Protein AF-A0A5B2UC95-F1 (afdb_monomer)

Solvent-accessible surface area (backbone atoms only — not comparable to full-atom values): 6466 Å² total; per-residue (Å²): 135,66,69,65,49,43,75,74,63,51,34,51,74,52,75,48,80,40,100,42,38,50,71,59,50,49,54,55,51,52,71,32,35,39,81,45,69,64,92,51,61,82,74,62,68,57,87,80,55,65,82,84,35,56,28,34,18,46,75,57,95,45,38,34,40,40,27,57,58,70,53,92,84,40,74,93,59,78,63,41,50,37,41,33,40,54,40,74,54,94,70,25,18,37,36,40,35,37,36,33,60,68,85,69,73,81,79,82,83,122

Organism: NCBI:txid1679494

Foldseek 3Di:
DDPVCVVVQQKDKDKDKAPAALVVVLVVLVQQEAEDDLVCLQVDALVPPPPSHQWYWDGDSFKTWIFGRQDPVNPPARTWIKIWGWDDDPRITIIMIMTGRPPPPPPPPD

Mean predicted aligned error: 7.99 Å

Secondary structure (DSSP, 8-state):
--HHHHHTTSEEEEEEEESS-HHHHHHHHHHHEEE--STTTTTS-GGGS-TT-SEEEEE-SSEEEEEEPPPTT-TT--PPEEEEEEEEETTEEEEEEEEE-TT-TTSS--

Structure (mmCIF, N/CA/C/O backbone):
data_AF-A0A5B2UC95-F1
#
_entry.id   AF-A0A5B2UC95-F1
#
loop_
_atom_site.group_PDB
_atom_site.id
_atom_site.type_symbol
_atom_site.label_atom_id
_atom_site.label_alt_id
_atom_site.label_comp_id
_atom_site.label_asym_id
_atom_site.label_entity_id
_atom_site.label_seq_id
_atom_site.pdbx_PDB_ins_code
_atom_site.Cartn_x
_atom_site.Cartn_y
_atom_site.Cartn_z
_atom_site.occupancy
_atom_site.B_iso_or_equiv
_atom_site.auth_seq_id
_atom_site.auth_comp_id
_atom_site.auth_asym_id
_atom_site.auth_atom_id
_atom_site.pdbx_PDB_model_num
ATOM 1 N N . MET A 1 1 ? -10.548 8.724 -10.147 1.00 59.38 1 MET A N 1
ATOM 2 C CA . MET A 1 1 ? -9.775 8.190 -11.293 1.00 59.38 1 MET A CA 1
ATOM 3 C C . MET A 1 1 ? -10.721 7.950 -12.477 1.00 59.38 1 MET A C 1
ATOM 5 O O . MET A 1 1 ? -11.898 7.714 -12.233 1.00 59.38 1 MET A O 1
ATOM 9 N N . ASN A 1 2 ? -10.253 8.061 -13.728 1.00 72.38 2 ASN A N 1
ATOM 10 C CA . ASN A 1 2 ? -11.091 8.043 -14.942 1.00 72.38 2 ASN A CA 1
ATOM 11 C C . ASN A 1 2 ? -11.607 6.624 -15.284 1.00 72.38 2 ASN A C 1
ATOM 13 O O . ASN A 1 2 ? -10.807 5.704 -15.457 1.00 72.38 2 ASN A O 1
ATOM 17 N N . SER A 1 3 ? -12.928 6.458 -15.427 1.00 75.38 3 SER A N 1
ATOM 18 C CA . SER A 1 3 ? -13.591 5.187 -15.771 1.00 75.38 3 SER A CA 1
ATOM 19 C C . SER A 1 3 ? -13.118 4.591 -17.100 1.00 75.38 3 SER A C 1
ATOM 21 O O . SER A 1 3 ? -13.075 3.369 -17.235 1.00 75.38 3 SER A O 1
ATOM 23 N N . PHE A 1 4 ? -12.690 5.435 -18.041 1.00 74.81 4 PHE A N 1
ATOM 24 C CA . PHE A 1 4 ? -12.113 5.016 -19.315 1.00 74.81 4 PHE A CA 1
ATOM 25 C C . PHE A 1 4 ? -10.847 4.175 -19.122 1.00 74.81 4 PHE A C 1
ATOM 27 O O . PHE A 1 4 ? -10.729 3.094 -19.681 1.00 74.81 4 PHE A O 1
ATOM 34 N N . LEU A 1 5 ? -9.914 4.607 -18.268 1.00 68.56 5 LEU A N 1
ATOM 35 C CA . LEU A 1 5 ? -8.650 3.885 -18.064 1.00 68.56 5 LEU A CA 1
ATOM 36 C C . LEU A 1 5 ? -8.887 2.489 -17.454 1.00 68.56 5 LEU A C 1
ATOM 38 O O . LEU A 1 5 ? -8.137 1.554 -17.733 1.00 68.56 5 LEU A O 1
ATOM 42 N N . LYS A 1 6 ? -9.952 2.336 -16.657 1.00 73.69 6 LYS A N 1
ATOM 43 C CA . LYS A 1 6 ? -10.377 1.042 -16.108 1.00 73.69 6 LYS A CA 1
ATOM 44 C C . LYS A 1 6 ? -10.966 0.145 -17.196 1.00 73.69 6 LYS A C 1
ATOM 46 O O . LYS A 1 6 ? -10.652 -1.041 -17.227 1.00 73.69 6 LYS A O 1
ATOM 51 N N . SER A 1 7 ? -11.788 0.694 -18.096 1.00 76.38 7 SER A N 1
ATOM 52 C CA . SER A 1 7 ? -12.422 -0.087 -19.168 1.00 76.38 7 SER A CA 1
ATOM 53 C C . SER A 1 7 ? -11.421 -0.603 -20.201 1.00 76.38 7 SER A C 1
ATOM 55 O O . SER A 1 7 ? -11.604 -1.703 -20.713 1.00 76.38 7 SER A O 1
ATOM 57 N N . ILE A 1 8 ? -10.330 0.130 -20.449 1.00 77.25 8 ILE A N 1
ATOM 58 C CA . ILE A 1 8 ? -9.235 -0.317 -21.327 1.00 77.25 8 ILE A CA 1
ATOM 59 C C . ILE A 1 8 ? -8.150 -1.133 -20.599 1.00 77.25 8 ILE A C 1
ATOM 61 O O . ILE A 1 8 ? -7.110 -1.440 -21.176 1.00 77.25 8 ILE A O 1
ATOM 65 N N . GLY A 1 9 ? -8.377 -1.506 -19.333 1.00 68.00 9 GLY A N 1
ATOM 66 C CA . GLY A 1 9 ? -7.514 -2.428 -18.587 1.00 68.00 9 GLY A CA 1
ATOM 67 C C . GLY A 1 9 ? -6.177 -1.848 -18.108 1.00 68.00 9 GLY A C 1
ATOM 68 O O . GLY A 1 9 ? -5.296 -2.614 -17.713 1.00 68.00 9 GLY A O 1
ATOM 69 N N . LEU A 1 10 ? -6.014 -0.519 -18.108 1.00 71.62 10 LEU A N 1
ATOM 70 C CA . LEU A 1 10 ? -4.783 0.144 -17.652 1.00 71.62 10 LEU A CA 1
ATOM 71 C C . LEU A 1 10 ? -4.605 0.096 -16.135 1.00 71.62 10 LEU A C 1
ATOM 73 O O . LEU A 1 10 ? -3.480 0.119 -15.633 1.00 71.62 10 LEU A O 1
ATOM 77 N N . TYR A 1 11 ? -5.707 0.017 -15.396 1.00 74.81 11 TYR A N 1
ATOM 78 C CA . TYR A 1 11 ? -5.677 -0.217 -13.963 1.00 74.81 11 TYR A CA 1
ATOM 79 C C . TYR A 1 11 ? -6.887 -1.034 -13.517 1.00 74.81 11 TYR A C 1
ATOM 81 O O . TYR A 1 11 ? -7.936 -1.042 -14.162 1.00 74.81 11 TYR A O 1
ATOM 89 N N . SER A 1 12 ? -6.730 -1.725 -12.396 1.00 80.56 12 SER A N 1
ATOM 90 C CA . SER A 1 12 ? -7.794 -2.447 -11.713 1.00 80.56 12 SER A CA 1
ATOM 91 C C . SER A 1 12 ? -7.873 -1.977 -10.267 1.00 80.56 12 SER A C 1
ATOM 93 O O . SER A 1 12 ? -6.917 -1.423 -9.725 1.00 80.56 12 SER A O 1
ATOM 95 N N . SER A 1 13 ? -9.031 -2.183 -9.651 1.00 86.38 13 SER A N 1
ATOM 96 C CA . SER A 1 13 ? -9.285 -1.821 -8.262 1.00 86.38 13 SER A CA 1
ATOM 97 C C . SER A 1 13 ? -9.909 -2.998 -7.523 1.00 86.38 13 SER A C 1
ATOM 99 O O . SER A 1 13 ? -10.747 -3.699 -8.089 1.00 86.38 13 SER A O 1
ATOM 101 N N . LEU A 1 14 ? -9.543 -3.184 -6.262 1.00 86.94 14 LEU A N 1
ATOM 102 C CA . LEU A 1 14 ? -10.073 -4.216 -5.383 1.00 86.94 14 LEU A CA 1
ATOM 103 C C . LEU A 1 14 ? -10.297 -3.618 -3.996 1.00 86.94 14 LEU A C 1
ATOM 105 O O . LEU A 1 14 ? -9.391 -3.008 -3.440 1.00 86.94 14 LEU A O 1
ATOM 109 N N . THR A 1 15 ? -11.485 -3.815 -3.435 1.00 88.75 15 THR A N 1
ATOM 110 C CA . THR A 1 15 ? -11.785 -3.444 -2.049 1.00 88.75 15 THR A CA 1
ATOM 111 C C . THR A 1 15 ? -11.952 -4.713 -1.228 1.00 88.75 15 THR A C 1
ATOM 113 O O . THR A 1 15 ? -12.638 -5.636 -1.663 1.00 88.75 15 THR A O 1
ATOM 116 N N . ILE A 1 16 ? -11.293 -4.771 -0.074 1.00 89.12 16 ILE A N 1
ATOM 117 C CA . ILE A 1 16 ? -11.301 -5.919 0.832 1.00 89.12 16 ILE A CA 1
ATOM 118 C C . ILE A 1 16 ? -11.566 -5.403 2.241 1.00 89.12 16 ILE A C 1
ATOM 120 O O . ILE A 1 16 ? -10.848 -4.526 2.725 1.00 89.12 16 ILE A O 1
ATOM 124 N N . ASP A 1 17 ? -12.551 -5.992 2.907 1.00 90.25 17 ASP A N 1
ATOM 125 C CA . ASP A 1 17 ? -12.748 -5.812 4.340 1.00 90.25 17 ASP A CA 1
ATOM 126 C C . ASP A 1 17 ? -11.891 -6.837 5.092 1.00 90.25 17 ASP A C 1
ATOM 128 O O . ASP A 1 17 ? -11.912 -8.037 4.809 1.00 90.25 17 ASP A O 1
ATOM 132 N N . LEU A 1 18 ? -11.094 -6.355 6.037 1.00 88.50 18 LEU A N 1
ATOM 133 C CA . LEU A 1 18 ? -10.170 -7.144 6.834 1.00 88.50 18 LEU A CA 1
ATOM 134 C C . LEU A 1 18 ? -10.606 -7.114 8.296 1.00 88.50 18 LEU A C 1
ATOM 136 O O . LEU A 1 18 ? -10.879 -6.055 8.863 1.00 88.50 18 LEU A O 1
ATOM 140 N N . ASN A 1 19 ? -10.588 -8.285 8.933 1.00 89.44 19 ASN A N 1
ATOM 141 C CA . ASN A 1 19 ? -10.889 -8.428 10.355 1.00 89.44 19 ASN A CA 1
ATOM 142 C C . ASN A 1 19 ? -9.692 -8.038 11.241 1.00 89.44 19 ASN A C 1
ATOM 144 O O . ASN A 1 19 ? -9.130 -8.863 11.958 1.00 89.44 19 ASN A O 1
ATOM 148 N N . ILE A 1 20 ? -9.231 -6.799 11.093 1.00 90.75 20 ILE A N 1
ATOM 149 C CA . ILE A 1 20 ? -8.092 -6.212 11.800 1.00 90.75 20 ILE A CA 1
ATOM 150 C C . ILE A 1 20 ? -8.282 -4.696 11.878 1.00 90.75 20 ILE A C 1
ATOM 152 O O . ILE A 1 20 ? -8.782 -4.095 10.928 1.00 90.75 20 ILE A O 1
ATOM 156 N N . GLY A 1 21 ? -7.856 -4.065 12.971 1.00 91.94 21 GLY A N 1
ATOM 157 C CA . GLY A 1 21 ? -7.896 -2.607 13.103 1.00 91.94 21 GLY A CA 1
ATOM 158 C C . GLY A 1 21 ? -6.883 -1.899 12.195 1.00 91.94 21 GLY A C 1
ATOM 159 O O . GLY A 1 21 ? -5.814 -2.437 11.890 1.00 91.94 21 GLY A O 1
ATOM 160 N N . SER A 1 22 ? -7.199 -0.669 11.790 1.00 91.38 22 SER A N 1
ATOM 161 C CA . SER A 1 22 ? -6.390 0.125 10.848 1.00 91.38 22 SER A CA 1
ATOM 162 C C . SER A 1 22 ? -4.951 0.340 11.333 1.00 91.38 22 SER A C 1
ATOM 164 O O . SER A 1 22 ? -3.995 0.110 10.590 1.00 91.38 22 SER A O 1
ATOM 166 N N . ALA A 1 23 ? -4.777 0.678 12.613 1.00 91.62 23 ALA A N 1
ATOM 167 C CA . ALA A 1 23 ? -3.464 0.845 13.237 1.00 91.62 23 ALA A CA 1
ATOM 168 C C . ALA A 1 23 ? -2.614 -0.438 13.194 1.00 91.62 23 ALA A C 1
ATOM 170 O O . ALA A 1 23 ? -1.420 -0.394 12.887 1.00 91.62 23 ALA A O 1
ATOM 171 N N . GLU A 1 24 ? -3.223 -1.592 13.472 1.00 93.69 24 GLU A N 1
ATOM 172 C CA . GLU A 1 24 ? -2.520 -2.874 13.449 1.00 93.69 24 GLU A CA 1
ATOM 173 C C . GLU A 1 24 ? -2.147 -3.275 12.015 1.00 93.69 24 GLU A C 1
ATOM 175 O O . GLU A 1 24 ? -1.030 -3.737 11.765 1.00 93.69 24 GLU A O 1
ATOM 180 N N . LEU A 1 25 ? -3.040 -3.034 11.051 1.00 93.31 25 LEU A N 1
ATOM 181 C CA . LEU A 1 25 ? -2.761 -3.243 9.634 1.00 93.31 25 LEU A CA 1
ATOM 182 C C . LEU A 1 25 ? -1.548 -2.426 9.169 1.00 93.31 25 LEU A C 1
ATOM 184 O O . LEU A 1 25 ? -0.643 -2.983 8.546 1.00 93.31 25 LEU A O 1
ATOM 188 N N . ILE A 1 26 ? -1.492 -1.135 9.506 1.00 94.50 26 ILE A N 1
ATOM 189 C CA . ILE A 1 26 ? -0.366 -0.252 9.163 1.00 94.50 26 ILE A CA 1
ATOM 190 C C . ILE A 1 26 ? 0.935 -0.801 9.746 1.00 94.50 26 ILE A C 1
ATOM 192 O O . ILE A 1 26 ? 1.931 -0.915 9.031 1.00 94.50 26 ILE A O 1
ATOM 196 N N . GLN A 1 27 ? 0.933 -1.209 11.017 1.00 95.25 27 GLN A N 1
ATOM 197 C CA . GLN A 1 27 ? 2.120 -1.790 11.646 1.00 95.25 27 GLN A CA 1
ATOM 198 C C . GLN A 1 27 ? 2.574 -3.081 10.957 1.00 95.25 27 GLN A C 1
ATOM 200 O O . GLN A 1 27 ? 3.775 -3.288 10.762 1.00 95.25 27 GLN A O 1
ATOM 205 N N . ARG A 1 28 ? 1.639 -3.956 10.570 1.00 94.75 28 ARG A N 1
ATOM 206 C CA . ARG A 1 28 ? 1.959 -5.182 9.824 1.00 94.75 28 ARG A CA 1
ATOM 207 C C . ARG A 1 28 ? 2.543 -4.859 8.449 1.00 94.75 28 ARG A C 1
ATOM 209 O O . ARG A 1 28 ? 3.556 -5.451 8.083 1.00 94.75 28 ARG A O 1
ATOM 216 N N . LEU A 1 29 ? 1.974 -3.889 7.731 1.00 94.69 29 LEU A N 1
ATOM 217 C CA . LEU A 1 29 ? 2.491 -3.433 6.439 1.00 94.69 29 LEU A CA 1
ATOM 218 C C . LEU A 1 29 ? 3.903 -2.838 6.569 1.00 94.69 29 LEU A C 1
ATOM 220 O O . LEU A 1 29 ? 4.775 -3.166 5.763 1.00 94.69 29 LEU A O 1
ATOM 224 N N . TRP A 1 30 ? 4.167 -2.034 7.604 1.00 95.62 30 TRP A N 1
ATOM 225 C CA . TRP A 1 30 ? 5.496 -1.471 7.881 1.00 95.62 30 TRP A CA 1
ATOM 226 C C . TRP A 1 30 ? 6.554 -2.557 8.102 1.00 95.62 30 TRP A C 1
ATOM 228 O O . TRP A 1 30 ? 7.671 -2.442 7.605 1.00 95.62 30 TRP A O 1
ATOM 238 N N . LYS A 1 31 ? 6.208 -3.644 8.803 1.00 96.19 31 LYS A N 1
ATOM 239 C CA . LYS A 1 31 ? 7.144 -4.750 9.081 1.00 96.19 31 LYS A CA 1
ATOM 240 C C . LYS A 1 31 ? 7.617 -5.473 7.819 1.00 96.19 31 LYS A C 1
ATOM 242 O O . LYS A 1 31 ? 8.742 -5.968 7.797 1.00 96.19 31 LYS A O 1
ATOM 247 N N . VAL A 1 32 ? 6.783 -5.533 6.782 1.00 95.56 32 VAL A N 1
ATOM 248 C CA . VAL A 1 32 ? 7.085 -6.251 5.530 1.00 95.56 32 VAL A CA 1
ATOM 249 C C . VAL A 1 32 ? 7.505 -5.333 4.380 1.00 95.56 32 VAL A C 1
ATOM 251 O O . VAL A 1 32 ? 7.873 -5.831 3.314 1.00 95.56 32 VAL A O 1
ATOM 254 N N . THR A 1 33 ? 7.499 -4.012 4.585 1.00 95.25 33 THR A N 1
ATOM 255 C CA . THR A 1 33 ? 7.782 -3.016 3.542 1.00 95.25 33 THR A CA 1
ATOM 256 C C . THR A 1 33 ? 9.074 -2.265 3.830 1.00 95.25 33 THR A C 1
ATOM 258 O O . THR A 1 33 ? 9.220 -1.604 4.854 1.00 95.25 33 THR A O 1
ATOM 261 N N . TYR A 1 34 ? 10.013 -2.324 2.893 1.00 93.75 34 TYR A N 1
ATOM 262 C CA . TYR A 1 34 ? 11.204 -1.487 2.918 1.00 93.75 34 TYR A CA 1
ATOM 263 C C . TYR A 1 34 ? 10.861 -0.062 2.470 1.00 93.75 34 TYR A C 1
ATOM 265 O O . TYR A 1 34 ? 10.288 0.130 1.394 1.00 93.75 34 TYR A O 1
ATOM 273 N N . LYS A 1 35 ? 11.211 0.939 3.287 1.00 93.19 35 LYS A N 1
ATOM 274 C CA . LYS A 1 35 ? 10.928 2.345 2.979 1.00 93.19 35 LYS A CA 1
ATOM 275 C C . LYS A 1 35 ? 11.766 2.814 1.784 1.00 93.19 35 LYS A C 1
ATOM 277 O O . LYS A 1 35 ? 12.990 2.813 1.861 1.00 93.19 35 LYS A O 1
ATOM 282 N N . THR A 1 36 ? 11.095 3.268 0.729 1.00 90.12 36 THR A N 1
ATOM 283 C CA . THR A 1 36 ? 11.695 3.683 -0.551 1.00 90.12 36 THR A CA 1
ATOM 284 C C . THR A 1 36 ? 10.951 4.895 -1.115 1.00 90.12 36 THR A C 1
ATOM 286 O O . THR A 1 36 ? 9.758 5.056 -0.866 1.00 90.12 36 THR A O 1
ATOM 289 N N . ASN A 1 37 ? 11.628 5.730 -1.910 1.00 86.25 37 ASN A N 1
ATOM 290 C CA . ASN A 1 37 ? 10.987 6.816 -2.649 1.00 86.25 37 ASN A CA 1
ATOM 291 C C . ASN A 1 37 ? 10.015 6.257 -3.709 1.00 86.25 37 ASN A C 1
ATOM 293 O O . ASN A 1 37 ? 10.395 5.488 -4.594 1.00 86.25 37 ASN A O 1
ATOM 297 N N . THR A 1 38 ? 8.743 6.652 -3.637 1.00 84.38 38 THR A N 1
ATOM 298 C CA . THR A 1 38 ? 7.697 6.122 -4.520 1.00 84.38 38 THR A CA 1
ATOM 299 C C . THR A 1 38 ? 7.759 6.674 -5.945 1.00 84.38 38 THR A C 1
ATOM 301 O O . THR A 1 38 ? 7.329 5.984 -6.869 1.00 84.38 38 THR A O 1
ATOM 304 N N . THR A 1 39 ? 8.361 7.850 -6.160 1.00 82.00 39 THR A N 1
ATOM 305 C CA . THR A 1 39 ? 8.465 8.510 -7.475 1.00 82.00 39 THR A CA 1
ATOM 306 C C . THR A 1 39 ? 9.192 7.639 -8.498 1.00 82.00 39 THR A C 1
ATOM 308 O O . THR A 1 39 ? 8.791 7.566 -9.658 1.00 82.00 39 THR A O 1
ATOM 311 N N . PHE A 1 40 ? 10.231 6.917 -8.068 1.00 74.50 40 PHE A N 1
ATOM 312 C CA . PHE A 1 40 ? 11.038 6.048 -8.932 1.00 74.50 40 PHE A CA 1
ATOM 313 C C . PHE A 1 40 ? 10.987 4.581 -8.503 1.00 74.50 40 PHE A C 1
ATOM 315 O O . PHE A 1 40 ? 11.860 3.789 -8.864 1.00 74.50 40 PHE A O 1
ATOM 322 N N . ILE A 1 41 ? 9.911 4.179 -7.818 1.00 80.31 41 ILE A N 1
ATOM 323 C CA . ILE A 1 41 ? 9.730 2.834 -7.248 1.00 80.31 41 ILE A CA 1
ATOM 324 C C . ILE A 1 41 ? 9.783 1.704 -8.272 1.00 80.31 41 ILE A C 1
ATOM 326 O O . ILE A 1 41 ? 9.720 0.541 -7.906 1.00 80.31 41 ILE A O 1
ATOM 330 N N . SER A 1 42 ? 9.834 1.984 -9.571 1.00 76.62 42 SER A N 1
ATOM 331 C CA . SER A 1 42 ? 9.997 0.965 -10.615 1.00 76.62 42 SER A CA 1
ATOM 332 C C . SER A 1 42 ? 11.364 0.971 -11.285 1.00 76.62 42 SER A C 1
ATOM 334 O O . SER A 1 42 ? 11.680 0.003 -11.964 1.00 76.62 42 SER A O 1
ATOM 336 N N . LEU A 1 43 ? 12.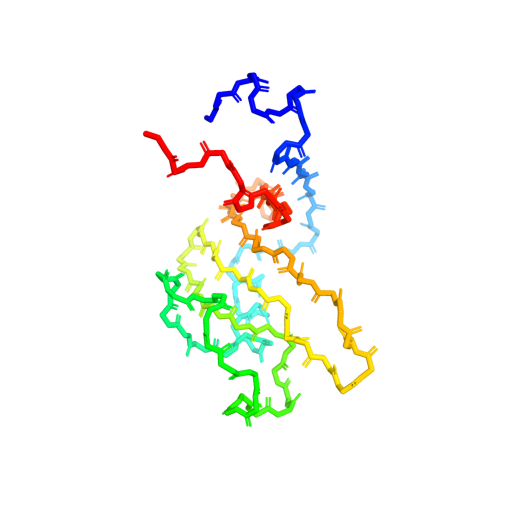167 2.011 -11.063 1.00 75.19 43 LEU A N 1
ATOM 337 C CA . LEU A 1 43 ? 13.542 2.116 -11.552 1.00 75.19 43 LEU A CA 1
ATOM 338 C C . LEU A 1 43 ? 14.557 1.615 -10.521 1.00 75.19 43 LEU A C 1
ATOM 340 O O . LEU A 1 43 ? 15.655 1.209 -10.893 1.00 75.19 43 LEU A O 1
ATOM 344 N N . GLU A 1 44 ? 14.199 1.616 -9.235 1.00 74.62 44 GLU A N 1
ATOM 345 C CA . GLU A 1 44 ? 15.076 1.085 -8.194 1.00 74.62 44 GLU A CA 1
ATOM 346 C C . GLU A 1 44 ? 15.332 -0.415 -8.395 1.00 74.62 44 GLU A C 1
ATOM 348 O O . GLU A 1 44 ? 14.418 -1.188 -8.707 1.00 74.62 44 GLU A O 1
ATOM 353 N N . LYS A 1 45 ? 16.584 -0.842 -8.209 1.00 76.88 45 LYS A N 1
ATOM 354 C CA . LYS A 1 45 ? 16.960 -2.258 -8.256 1.00 76.88 45 LYS A CA 1
ATOM 355 C C . LYS A 1 45 ? 16.634 -2.917 -6.925 1.00 76.88 45 LYS A C 1
ATOM 357 O O . LYS A 1 45 ? 16.993 -2.410 -5.872 1.00 76.88 45 LYS A O 1
ATOM 362 N N . ASP A 1 46 ? 16.018 -4.089 -6.979 1.00 77.94 46 ASP A N 1
ATOM 363 C CA . ASP A 1 46 ? 15.643 -4.838 -5.777 1.00 77.94 46 ASP A CA 1
ATOM 364 C C . ASP A 1 46 ? 16.833 -5.454 -5.026 1.00 77.94 46 ASP A C 1
ATOM 366 O O . ASP A 1 46 ? 16.692 -5.852 -3.871 1.00 77.94 46 ASP A O 1
ATOM 370 N N . SER A 1 47 ? 18.016 -5.498 -5.647 1.00 77.06 47 SER A N 1
ATOM 371 C CA . SER A 1 47 ? 19.242 -6.046 -5.054 1.00 77.06 47 SER A CA 1
ATOM 372 C C . SER A 1 47 ? 19.721 -5.294 -3.809 1.00 77.06 47 SER A C 1
ATOM 374 O O . SER A 1 47 ? 20.484 -5.856 -3.030 1.00 77.06 47 SER A O 1
ATOM 376 N N . SER A 1 48 ? 19.305 -4.038 -3.613 1.00 78.81 48 SER A N 1
ATOM 377 C CA . SER A 1 48 ? 19.643 -3.239 -2.426 1.00 78.81 48 SER A CA 1
ATOM 378 C C . SER A 1 48 ? 18.690 -3.460 -1.246 1.00 78.81 48 SER A C 1
ATOM 380 O O . SER A 1 48 ? 18.959 -2.978 -0.146 1.00 78.81 48 SER A O 1
ATOM 382 N N . ILE A 1 49 ? 17.582 -4.181 -1.441 1.00 84.06 49 ILE A N 1
ATOM 383 C CA . ILE A 1 49 ? 16.548 -4.356 -0.420 1.00 84.06 49 ILE A CA 1
ATOM 384 C C . ILE A 1 49 ? 16.837 -5.622 0.395 1.00 84.06 49 ILE A C 1
ATOM 386 O O . ILE A 1 49 ? 16.887 -6.713 -0.181 1.00 84.06 49 ILE A O 1
ATOM 390 N N . PRO A 1 50 ? 16.935 -5.537 1.737 1.00 88.31 50 PRO A N 1
ATOM 391 C CA . PRO A 1 50 ? 17.132 -6.711 2.580 1.00 88.31 50 PRO A CA 1
ATOM 392 C C . PRO A 1 50 ? 16.057 -7.779 2.352 1.00 88.31 50 PRO A C 1
ATOM 394 O O . PRO A 1 50 ? 14.863 -7.474 2.318 1.00 88.31 50 PRO A O 1
ATOM 397 N N . THR A 1 51 ? 16.474 -9.045 2.265 1.00 86.94 51 THR A N 1
ATOM 398 C CA . THR A 1 51 ? 15.618 -10.175 1.854 1.00 86.94 51 THR A CA 1
ATOM 399 C C . THR A 1 51 ? 14.371 -10.367 2.717 1.00 86.94 51 THR A C 1
ATOM 401 O O . THR A 1 51 ? 13.358 -10.829 2.191 1.00 86.94 51 THR A O 1
ATOM 404 N N . ARG A 1 52 ? 14.429 -9.950 3.992 1.00 89.88 52 ARG A N 1
ATOM 405 C CA . ARG A 1 52 ? 13.323 -9.983 4.966 1.00 89.88 52 ARG A CA 1
ATOM 406 C C . ARG A 1 52 ? 12.090 -9.168 4.565 1.00 89.88 52 ARG A C 1
ATOM 408 O O . ARG A 1 52 ? 11.006 -9.451 5.055 1.00 89.88 52 ARG A O 1
ATOM 415 N N . PHE A 1 53 ? 12.249 -8.150 3.720 1.00 92.50 53 PHE A N 1
ATOM 416 C CA . PHE A 1 53 ? 11.125 -7.344 3.246 1.00 92.50 53 PHE A CA 1
ATOM 417 C C . PHE A 1 53 ? 10.488 -8.000 2.024 1.00 92.50 53 PHE A C 1
ATOM 419 O O . PHE A 1 53 ? 11.189 -8.509 1.154 1.00 92.50 53 PHE A O 1
ATOM 426 N N . GLU A 1 54 ? 9.166 -7.987 1.931 1.00 91.44 54 GLU A N 1
ATOM 427 C CA . GLU A 1 54 ? 8.445 -8.517 0.768 1.00 91.44 54 GLU A CA 1
ATOM 428 C C . GLU A 1 54 ? 8.136 -7.425 -0.258 1.00 91.44 54 GLU A C 1
ATOM 430 O O . GLU A 1 54 ? 8.078 -7.678 -1.467 1.00 91.44 54 GLU A O 1
ATOM 435 N N . TYR A 1 55 ? 7.983 -6.200 0.240 1.00 92.44 55 TYR A N 1
ATOM 436 C CA . TYR A 1 55 ? 7.606 -5.029 -0.528 1.00 92.44 55 TYR A CA 1
ATOM 437 C C . TYR A 1 55 ? 8.631 -3.914 -0.359 1.00 92.44 55 TYR A C 1
ATOM 439 O O . TYR A 1 55 ? 9.401 -3.878 0.603 1.00 92.44 55 TYR A O 1
ATOM 447 N N . ARG A 1 56 ? 8.585 -2.965 -1.286 1.00 92.38 56 ARG A N 1
ATOM 448 C CA . ARG A 1 56 ? 9.176 -1.634 -1.146 1.00 92.38 56 ARG A CA 1
ATOM 449 C C . ARG A 1 56 ? 8.108 -0.573 -1.304 1.00 92.38 56 ARG A C 1
ATOM 451 O O . ARG A 1 56 ? 7.138 -0.820 -2.018 1.00 92.38 56 ARG A O 1
ATOM 458 N N . GLY A 1 57 ? 8.313 0.593 -0.708 1.00 93.81 57 GLY A N 1
ATOM 459 C CA . GLY A 1 57 ? 7.454 1.754 -0.917 1.00 93.81 57 GLY A CA 1
ATOM 460 C C . GLY A 1 57 ? 7.288 2.617 0.324 1.00 93.81 57 GLY A C 1
ATOM 461 O O . GLY A 1 57 ? 8.188 2.682 1.158 1.00 93.81 57 GLY A O 1
ATOM 462 N N . MET A 1 58 ? 6.146 3.288 0.438 1.00 95.19 58 MET A N 1
ATOM 463 C CA . MET A 1 58 ? 5.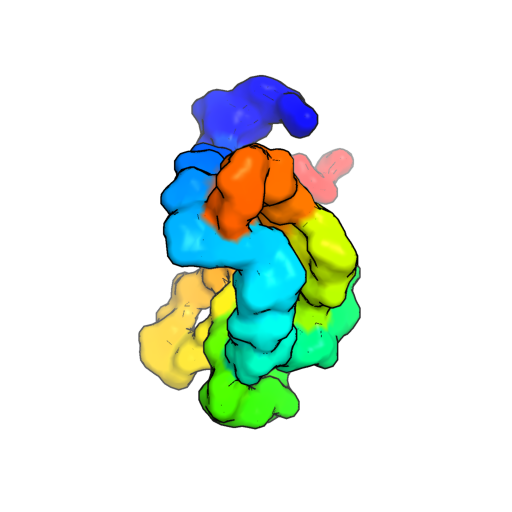803 4.133 1.585 1.00 95.19 58 MET A CA 1
ATOM 464 C C . MET A 1 58 ? 4.421 3.781 2.115 1.00 95.19 58 MET A C 1
ATOM 466 O O . MET A 1 58 ? 3.517 3.438 1.352 1.00 95.19 58 MET A O 1
ATOM 470 N N . ILE A 1 59 ? 4.278 3.875 3.432 1.00 95.94 59 ILE A N 1
ATOM 471 C CA . ILE A 1 59 ? 3.023 3.670 4.142 1.00 95.94 59 ILE A CA 1
ATOM 472 C C . ILE A 1 59 ? 2.846 4.863 5.073 1.00 95.94 59 ILE A C 1
ATOM 474 O O . ILE A 1 59 ? 3.687 5.100 5.942 1.00 95.94 59 ILE A O 1
ATOM 478 N N . ASP A 1 60 ? 1.745 5.571 4.886 1.00 93.88 60 ASP A N 1
ATOM 479 C CA . ASP A 1 60 ? 1.293 6.677 5.718 1.00 93.88 60 ASP A CA 1
ATOM 480 C C . ASP A 1 60 ? 0.130 6.211 6.607 1.00 93.88 60 ASP A C 1
ATOM 482 O O . ASP A 1 60 ? -0.206 5.026 6.651 1.00 93.88 60 ASP A O 1
ATOM 486 N N . ALA A 1 61 ? -0.499 7.143 7.327 1.00 90.56 61 ALA A N 1
ATOM 487 C CA . ALA A 1 61 ? -1.574 6.816 8.262 1.00 90.56 61 ALA A CA 1
ATOM 488 C C . ALA A 1 61 ? -2.765 6.121 7.583 1.00 90.56 61 ALA A C 1
ATOM 490 O O . ALA A 1 61 ? -3.268 5.135 8.097 1.00 90.56 61 ALA A O 1
ATOM 491 N N . ASN A 1 62 ? -3.201 6.592 6.413 1.00 93.50 62 ASN A N 1
ATOM 492 C CA . ASN A 1 62 ? -4.406 6.063 5.757 1.00 93.50 62 ASN A CA 1
ATOM 493 C C . ASN A 1 62 ? -4.143 5.625 4.314 1.00 93.50 62 ASN A C 1
ATOM 495 O O . ASN A 1 62 ? -5.074 5.278 3.589 1.00 93.50 62 ASN A O 1
ATOM 499 N N . THR A 1 63 ? -2.892 5.678 3.868 1.00 95.44 63 THR A N 1
ATOM 500 C CA . THR A 1 63 ? -2.516 5.426 2.478 1.00 95.44 63 THR A CA 1
ATOM 501 C C . THR A 1 63 ? -1.239 4.619 2.409 1.00 95.44 63 THR A C 1
ATOM 503 O O . THR A 1 63 ? -0.378 4.710 3.279 1.00 95.44 63 THR A O 1
ATOM 506 N N . PHE A 1 64 ? -1.086 3.836 1.351 1.00 94.81 64 PHE A N 1
ATOM 507 C CA . PHE A 1 64 ? 0.176 3.182 1.051 1.00 94.81 64 PHE A CA 1
ATOM 508 C C . PHE A 1 64 ? 0.423 3.138 -0.448 1.00 94.81 64 PHE A C 1
ATOM 510 O O . PHE A 1 64 ? -0.500 3.053 -1.253 1.00 94.81 64 PHE A O 1
ATOM 517 N N . THR A 1 65 ? 1.694 3.167 -0.823 1.00 94.62 65 THR A N 1
ATOM 518 C CA . THR A 1 65 ? 2.154 2.882 -2.179 1.00 94.62 65 THR A CA 1
ATOM 519 C C . THR A 1 65 ? 3.255 1.848 -2.078 1.00 94.62 65 THR A C 1
ATOM 521 O O . THR A 1 65 ? 4.322 2.152 -1.545 1.00 94.62 65 THR A O 1
ATOM 524 N N . ILE A 1 66 ? 3.005 0.631 -2.561 1.00 93.56 66 ILE A N 1
ATOM 525 C CA . ILE A 1 66 ? 3.943 -0.489 -2.445 1.00 93.56 66 ILE A CA 1
ATOM 526 C C . ILE A 1 66 ? 4.123 -1.231 -3.768 1.00 93.56 66 ILE A C 1
ATOM 528 O O . ILE A 1 66 ? 3.201 -1.362 -4.570 1.00 93.56 66 ILE A O 1
ATOM 532 N N . LYS A 1 67 ? 5.320 -1.770 -3.987 1.00 90.81 67 LYS A N 1
ATOM 533 C CA . LYS A 1 67 ? 5.639 -2.682 -5.090 1.00 90.81 67 LYS A CA 1
ATOM 534 C C . LYS A 1 67 ? 6.239 -3.955 -4.512 1.00 90.81 67 LYS A C 1
ATOM 536 O O . LYS A 1 67 ? 7.115 -3.894 -3.649 1.00 90.81 67 LYS A O 1
ATOM 541 N N . ARG A 1 68 ? 5.778 -5.114 -4.987 1.00 89.00 68 ARG A N 1
ATOM 542 C CA . ARG A 1 68 ? 6.363 -6.406 -4.603 1.00 89.00 68 ARG A CA 1
ATOM 543 C C . ARG A 1 68 ? 7.784 -6.506 -5.153 1.00 89.00 68 ARG A C 1
ATOM 545 O O . ARG A 1 68 ? 7.997 -6.242 -6.340 1.00 89.00 68 ARG A O 1
ATOM 552 N N . ARG A 1 69 ? 8.734 -6.919 -4.314 1.00 86.06 69 ARG A N 1
ATOM 553 C CA . ARG A 1 69 ? 10.122 -7.142 -4.732 1.00 86.06 69 ARG A CA 1
ATOM 554 C C . ARG A 1 69 ? 10.192 -8.288 -5.746 1.00 86.06 69 ARG A C 1
ATOM 556 O O . ARG A 1 69 ? 9.627 -9.352 -5.495 1.00 86.06 69 ARG A O 1
ATOM 563 N N . ALA A 1 70 ? 10.888 -8.090 -6.860 1.00 79.25 70 ALA A N 1
ATOM 564 C CA . ALA A 1 70 ? 11.220 -9.152 -7.798 1.00 79.25 70 ALA A CA 1
ATOM 565 C C . ALA A 1 70 ? 12.268 -10.090 -7.175 1.00 79.25 70 ALA A C 1
ATOM 567 O O . ALA A 1 70 ? 13.292 -9.661 -6.637 1.00 79.25 70 ALA A O 1
ATOM 568 N N . ARG A 1 71 ? 11.994 -11.391 -7.207 1.00 75.94 71 ARG A N 1
ATOM 569 C CA . ARG A 1 71 ? 12.918 -12.462 -6.822 1.00 75.94 71 ARG A CA 1
ATOM 570 C C . ARG A 1 71 ? 13.727 -12.913 -8.040 1.00 75.94 71 ARG A C 1
ATOM 572 O O . ARG A 1 71 ? 13.373 -12.620 -9.175 1.00 75.94 71 ARG A O 1
ATOM 579 N N . LEU A 1 72 ? 14.800 -13.673 -7.809 1.00 63.75 72 LEU A N 1
ATOM 580 C CA . LEU A 1 72 ? 15.687 -14.174 -8.872 1.00 63.75 72 LEU A CA 1
ATOM 581 C C . LEU A 1 72 ? 14.953 -14.967 -9.969 1.00 63.75 72 LEU A C 1
ATOM 583 O O . LEU A 1 72 ? 15.377 -14.937 -11.115 1.00 63.75 72 LEU A O 1
ATOM 587 N N . PHE A 1 73 ? 13.836 -15.621 -9.640 1.00 65.50 73 PHE A N 1
ATOM 588 C CA . PHE A 1 73 ? 12.999 -16.350 -10.603 1.00 65.50 73 PHE A CA 1
ATOM 589 C C . PHE A 1 73 ? 11.804 -15.539 -11.129 1.00 65.50 73 PHE A C 1
ATOM 591 O O . PHE A 1 73 ? 11.055 -16.033 -11.964 1.00 65.50 73 PHE A O 1
ATOM 598 N N . ASP A 1 74 ? 11.641 -14.288 -10.690 1.00 61.38 74 ASP A N 1
ATOM 599 C CA . ASP A 1 74 ? 10.645 -13.355 -11.235 1.00 61.38 74 ASP A CA 1
ATOM 600 C C . ASP A 1 74 ? 11.167 -12.634 -12.496 1.00 61.38 74 ASP A C 1
ATOM 602 O O . ASP A 1 74 ? 10.582 -11.639 -12.932 1.00 61.38 74 ASP A O 1
ATOM 606 N N . MET A 1 75 ? 12.273 -13.112 -13.088 1.00 55.22 75 MET A N 1
ATOM 607 C CA . MET A 1 75 ? 12.821 -12.584 -14.337 1.00 55.22 75 MET A CA 1
ATOM 608 C C . MET A 1 75 ? 11.704 -12.500 -15.390 1.00 55.22 75 MET A C 1
ATOM 610 O O . MET A 1 75 ? 11.045 -13.493 -15.690 1.00 55.22 75 MET A O 1
ATOM 614 N N . ASN A 1 76 ? 11.489 -11.291 -15.919 1.00 55.00 76 ASN A N 1
ATOM 615 C CA . ASN A 1 76 ? 10.448 -10.901 -16.887 1.00 55.00 76 ASN A CA 1
ATOM 616 C C . ASN A 1 76 ? 9.053 -10.542 -16.335 1.00 55.00 76 ASN A C 1
ATOM 618 O O . ASN A 1 76 ? 8.146 -10.313 -17.133 1.00 55.00 76 ASN A O 1
ATOM 622 N N . ARG A 1 77 ? 8.845 -10.418 -15.015 1.00 64.69 77 ARG A N 1
ATOM 623 C CA . ARG A 1 77 ? 7.587 -9.870 -14.463 1.00 64.69 77 ARG A CA 1
ATOM 624 C C . ARG A 1 77 ? 7.776 -8.462 -13.912 1.00 64.69 77 ARG A C 1
ATOM 626 O O . ARG A 1 77 ? 8.414 -8.263 -12.880 1.00 64.69 77 ARG A O 1
ATOM 633 N N . ASN A 1 78 ? 7.167 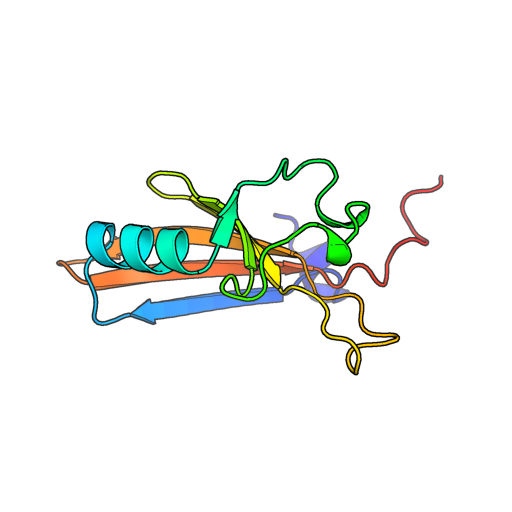-7.470 -14.563 1.00 71.19 78 ASN A N 1
ATOM 634 C CA . ASN A 1 78 ? 7.057 -6.140 -13.977 1.00 71.19 78 ASN A CA 1
ATOM 635 C C . ASN A 1 78 ? 5.940 -6.150 -12.928 1.00 71.19 78 ASN A C 1
ATOM 637 O O . ASN A 1 78 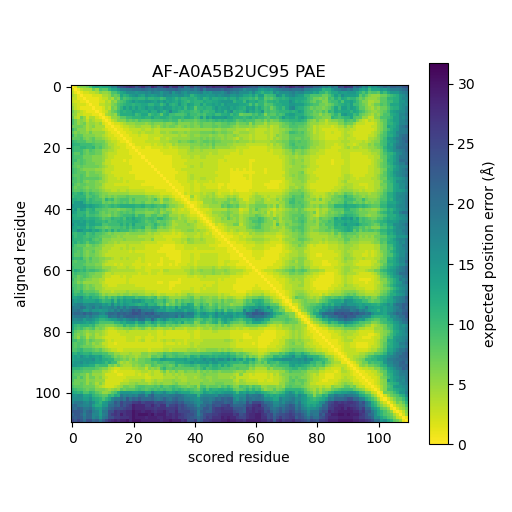? 4.760 -6.030 -13.256 1.00 71.19 78 ASN A O 1
ATOM 641 N N . ASN A 1 79 ? 6.310 -6.339 -11.659 1.00 78.75 79 ASN A N 1
ATOM 642 C CA . ASN A 1 79 ? 5.337 -6.323 -10.571 1.00 78.75 79 ASN A CA 1
ATOM 643 C C . ASN A 1 79 ? 4.568 -4.985 -10.573 1.00 78.75 79 ASN A C 1
ATOM 645 O O . ASN A 1 79 ? 5.199 -3.924 -10.658 1.00 78.75 79 ASN A O 1
ATOM 649 N N . PRO A 1 80 ? 3.228 -5.007 -10.478 1.00 81.56 80 PRO A N 1
ATOM 650 C CA . PRO A 1 80 ? 2.441 -3.785 -10.441 1.00 81.56 80 PRO A CA 1
ATOM 651 C C . PRO A 1 80 ? 2.753 -2.976 -9.177 1.00 81.56 80 PRO A C 1
ATOM 653 O O . PRO A 1 80 ? 3.164 -3.521 -8.146 1.00 81.56 80 PRO A O 1
ATOM 656 N N . VAL A 1 81 ? 2.551 -1.663 -9.271 1.00 87.94 81 VAL A N 1
ATOM 657 C CA . VAL A 1 81 ? 2.559 -0.774 -8.106 1.00 87.94 81 VAL A CA 1
ATOM 658 C C . VAL A 1 81 ? 1.137 -0.717 -7.564 1.00 87.94 81 VAL A C 1
ATOM 660 O O . VAL A 1 81 ? 0.201 -0.407 -8.301 1.00 87.94 81 VAL A O 1
ATOM 663 N N . PHE A 1 82 ? 0.991 -1.030 -6.284 1.00 90.25 82 PHE A N 1
ATOM 664 C CA . PHE A 1 82 ? -0.266 -0.970 -5.558 1.00 90.25 82 PHE A CA 1
ATOM 665 C C . PHE A 1 82 ? -0.357 0.364 -4.830 1.00 90.25 82 PHE A C 1
ATOM 667 O O . PHE A 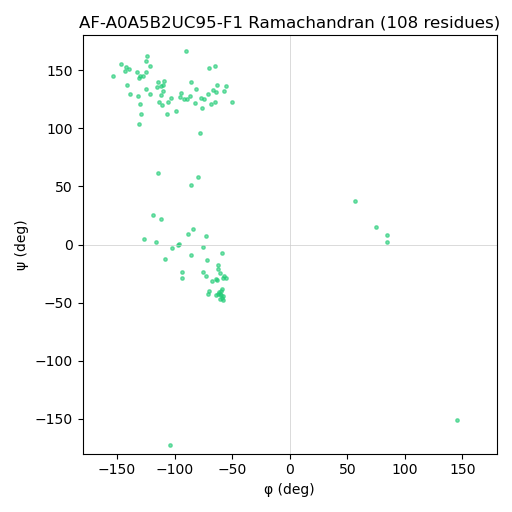1 82 ? 0.537 0.705 -4.055 1.00 90.25 82 PHE A O 1
ATOM 674 N N . HIS A 1 83 ? -1.449 1.081 -5.053 1.00 92.56 83 HIS A N 1
ATOM 675 C CA . HIS A 1 83 ? -1.826 2.271 -4.306 1.00 92.56 83 HIS A CA 1
ATOM 676 C C . HIS A 1 83 ? -3.052 1.910 -3.490 1.00 92.56 83 HIS A C 1
ATOM 678 O O . HIS A 1 83 ? -4.060 1.494 -4.053 1.00 92.56 83 HIS A O 1
ATOM 684 N N . GLY A 1 84 ? -2.961 2.015 -2.173 1.00 92.75 84 GLY A N 1
ATOM 685 C CA . GLY A 1 84 ? -4.053 1.642 -1.296 1.00 92.75 84 GLY A CA 1
ATOM 686 C C . GLY A 1 84 ? -4.477 2.758 -0.369 1.00 92.75 84 GLY A C 1
ATOM 687 O O . GLY A 1 84 ? -3.656 3.566 0.064 1.00 92.75 84 GLY A O 1
ATOM 688 N N . THR A 1 85 ? -5.762 2.767 -0.042 1.00 95.12 85 THR A N 1
ATOM 689 C CA . THR A 1 85 ? -6.341 3.555 1.040 1.00 95.12 85 THR A CA 1
ATOM 690 C C . THR A 1 85 ? -6.883 2.617 2.109 1.00 95.12 85 THR A C 1
ATOM 692 O O . THR A 1 85 ? -7.455 1.566 1.812 1.00 95.12 85 THR A O 1
ATOM 695 N N . ILE A 1 86 ? -6.671 2.987 3.366 1.00 94.50 86 ILE A N 1
ATOM 696 C CA . ILE A 1 86 ? -7.148 2.272 4.543 1.00 94.50 86 ILE A CA 1
ATOM 697 C C . ILE A 1 86 ? -8.206 3.156 5.189 1.00 94.50 86 ILE A C 1
ATOM 699 O O . ILE A 1 86 ? -7.983 4.340 5.437 1.00 94.50 86 ILE A O 1
ATOM 703 N N . SER A 1 87 ? -9.366 2.571 5.448 1.00 92.31 87 SER A N 1
ATOM 704 C CA . SER A 1 87 ? -10.458 3.207 6.176 1.00 92.31 87 SER A CA 1
ATOM 705 C C . SER A 1 87 ? -10.884 2.303 7.318 1.00 92.31 87 SER A C 1
ATOM 707 O O . SER A 1 87 ? -10.840 1.081 7.187 1.00 92.31 87 SER A O 1
ATOM 709 N N . ASP A 1 88 ? -11.284 2.901 8.432 1.00 88.12 88 ASP A N 1
ATOM 710 C CA . 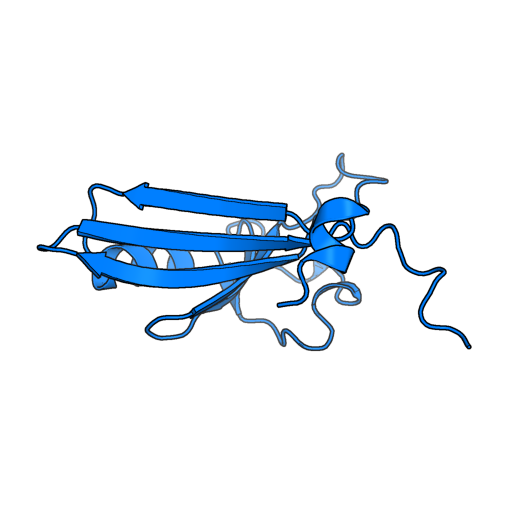ASP A 1 88 ? -11.844 2.165 9.557 1.00 88.12 88 ASP A CA 1
ATOM 711 C C . ASP A 1 88 ? -13.371 2.151 9.445 1.00 88.12 88 ASP A C 1
ATOM 713 O O . ASP A 1 88 ? -14.000 3.187 9.209 1.00 88.12 88 ASP A O 1
ATOM 717 N N . LYS A 1 89 ? -13.968 0.970 9.577 1.00 80.44 89 LYS A N 1
ATOM 718 C CA . LYS A 1 89 ? -15.413 0.766 9.634 1.00 80.44 89 LYS A CA 1
ATOM 719 C C . LYS A 1 89 ? -15.707 -0.118 10.833 1.00 80.44 89 LYS A C 1
ATOM 721 O O . LYS A 1 89 ? -15.518 -1.329 10.776 1.00 80.44 89 LYS A O 1
ATOM 726 N N . ASN A 1 90 ? -16.204 0.485 11.909 1.00 79.31 90 ASN A N 1
ATOM 727 C CA . ASN A 1 90 ? -16.615 -0.227 13.121 1.00 79.31 90 ASN A CA 1
ATOM 728 C C . ASN A 1 90 ? -15.497 -1.095 13.743 1.00 79.31 90 ASN A C 1
ATOM 730 O O . ASN A 1 90 ? -15.771 -2.191 14.225 1.00 79.31 90 ASN A O 1
ATOM 734 N N . GLY A 1 91 ? -14.239 -0.633 13.718 1.00 74.19 91 GLY A N 1
ATOM 735 C CA . GLY A 1 91 ? -13.091 -1.372 14.257 1.00 74.19 91 GLY A CA 1
ATOM 736 C C . GLY A 1 91 ? -12.483 -2.392 13.289 1.00 74.19 91 GLY A C 1
ATOM 737 O O . GLY A 1 91 ? -11.534 -3.089 13.651 1.00 74.19 91 GLY A O 1
ATOM 738 N N . LEU A 1 92 ? -13.009 -2.477 12.063 1.00 83.62 92 LEU A N 1
ATOM 739 C CA . LEU A 1 92 ? -12.500 -3.311 10.978 1.00 83.62 92 LEU A CA 1
ATOM 740 C C . LEU A 1 92 ? -11.872 -2.431 9.896 1.00 83.62 92 LEU A C 1
ATOM 742 O O . LEU A 1 92 ? -12.403 -1.378 9.539 1.00 83.62 92 LEU A O 1
ATOM 746 N N . SER A 1 93 ? -10.753 -2.875 9.331 1.00 86.56 93 SER A N 1
ATOM 747 C CA . SER A 1 93 ? -10.097 -2.168 8.233 1.00 86.56 93 SER A CA 1
ATOM 748 C C . SER A 1 93 ? -10.764 -2.508 6.911 1.00 86.56 93 SER A C 1
ATOM 750 O O . SER A 1 93 ? -10.746 -3.655 6.481 1.00 86.56 93 SER A O 1
ATOM 752 N N . SER A 1 94 ? -11.262 -1.502 6.208 1.00 89.69 94 SER A N 1
ATOM 753 C CA . SER A 1 94 ? -11.648 -1.589 4.801 1.00 89.69 94 SER A CA 1
ATOM 754 C C . SER A 1 94 ? -10.508 -1.022 3.961 1.00 89.69 94 SER A C 1
ATOM 756 O O . SER A 1 94 ? -10.208 0.175 4.042 1.00 89.69 94 SER A O 1
ATOM 758 N N . VAL A 1 95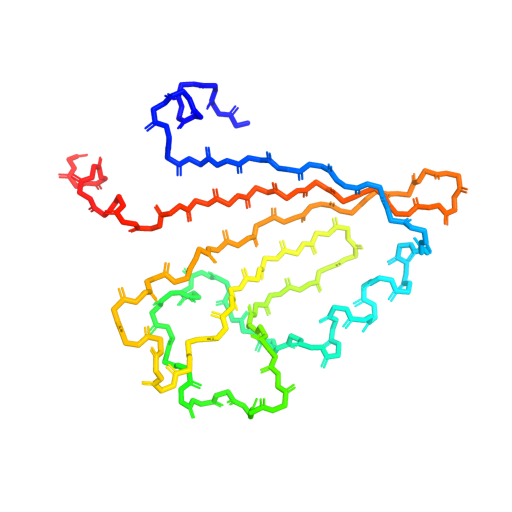 ? -9.877 -1.869 3.149 1.00 90.06 95 VAL A N 1
ATOM 759 C CA . VAL A 1 95 ? -8.755 -1.497 2.281 1.00 90.06 95 VAL A CA 1
ATOM 760 C C . VAL A 1 95 ? -9.228 -1.434 0.840 1.00 90.06 95 VAL A C 1
ATOM 762 O O . VAL A 1 95 ? -9.705 -2.427 0.299 1.00 90.06 95 VAL A O 1
ATOM 765 N N . SER A 1 96 ? -9.059 -0.283 0.198 1.00 89.38 96 SER A N 1
ATOM 766 C CA . SER A 1 96 ? -9.237 -0.151 -1.247 1.00 89.38 96 SER A CA 1
ATOM 767 C C . SER A 1 96 ? -7.873 -0.087 -1.908 1.00 89.38 96 SER A C 1
ATOM 769 O O . SER A 1 96 ? -7.052 0.733 -1.519 1.00 89.38 96 SER A O 1
ATOM 771 N N . VAL A 1 97 ? -7.617 -0.945 -2.888 1.00 89.38 97 VAL A N 1
ATOM 772 C CA . VAL A 1 97 ? -6.345 -1.030 -3.605 1.00 89.38 97 VAL A CA 1
ATOM 773 C C . VAL A 1 97 ? -6.583 -0.798 -5.082 1.00 89.38 97 VAL A C 1
ATOM 775 O O . VAL A 1 97 ? -7.405 -1.467 -5.700 1.00 89.38 97 VAL A O 1
ATOM 778 N N . GLU A 1 98 ? -5.812 0.102 -5.666 1.00 85.69 98 GLU A N 1
ATOM 779 C CA . GLU A 1 98 ? -5.705 0.320 -7.098 1.00 85.69 98 GLU A CA 1
ATOM 780 C C . GLU A 1 98 ? -4.328 -0.138 -7.574 1.00 85.69 98 GLU A C 1
ATOM 782 O O . GLU A 1 98 ? -3.306 0.115 -6.935 1.00 85.69 98 GLU A O 1
ATOM 787 N N . PHE A 1 99 ? -4.283 -0.832 -8.705 1.00 82.81 99 PHE A N 1
ATOM 788 C CA . PHE A 1 99 ? -3.031 -1.297 -9.283 1.00 82.81 99 PHE A CA 1
ATOM 789 C C . PHE A 1 99 ? -3.050 -1.184 -10.797 1.00 82.81 99 PHE A C 1
ATOM 791 O O . PHE A 1 99 ? -4.031 -1.531 -11.455 1.00 82.81 99 PHE A O 1
ATOM 798 N N . SER A 1 100 ? -1.938 -0.716 -11.353 1.00 73.31 100 SER A N 1
ATOM 799 C CA . SER A 1 100 ? -1.715 -0.629 -12.792 1.00 73.31 100 SER A CA 1
ATOM 800 C C . SER A 1 100 ? -0.628 -1.609 -13.214 1.00 73.31 100 SER A C 1
ATOM 802 O O . SER A 1 100 ? 0.409 -1.755 -12.556 1.00 73.31 100 SER A O 1
ATOM 804 N N . ARG A 1 101 ? -0.866 -2.308 -14.329 1.00 63.62 101 ARG A N 1
ATOM 805 C CA . ARG A 1 101 ? 0.198 -3.047 -15.010 1.00 63.62 101 ARG A CA 1
ATOM 806 C C . ARG A 1 101 ? 1.046 -2.028 -15.759 1.00 63.62 101 ARG A C 1
ATOM 808 O O . ARG A 1 101 ? 0.561 -1.351 -16.658 1.00 63.62 101 ARG A O 1
ATOM 815 N N . GLN A 1 102 ? 2.317 -1.917 -15.390 1.00 55.94 102 GLN A N 1
ATOM 816 C CA . GLN A 1 102 ? 3.256 -0.997 -16.041 1.00 55.94 102 GLN A CA 1
ATOM 817 C C . GLN A 1 102 ? 3.693 -1.437 -17.449 1.00 55.94 102 GLN A C 1
ATOM 819 O O . GLN A 1 102 ? 4.562 -0.803 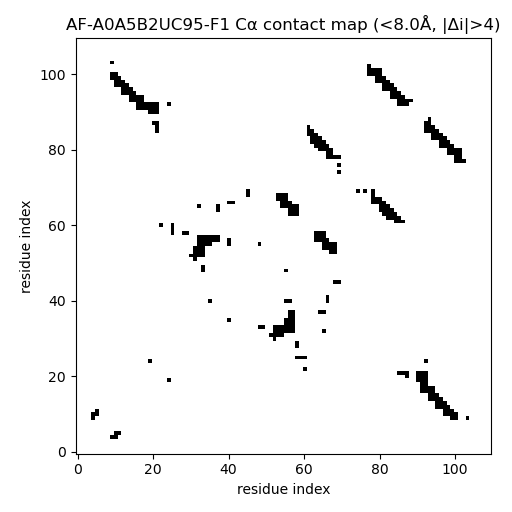-18.042 1.00 55.94 102 GLN A O 1
ATOM 824 N N . ASP A 1 103 ? 3.086 -2.485 -18.005 1.00 51.47 103 ASP A N 1
ATOM 825 C CA . ASP A 1 103 ? 3.318 -2.930 -19.383 1.00 51.47 103 ASP A CA 1
ATOM 826 C C . ASP A 1 103 ? 2.909 -1.844 -20.409 1.00 51.47 103 ASP A C 1
ATOM 828 O O . ASP A 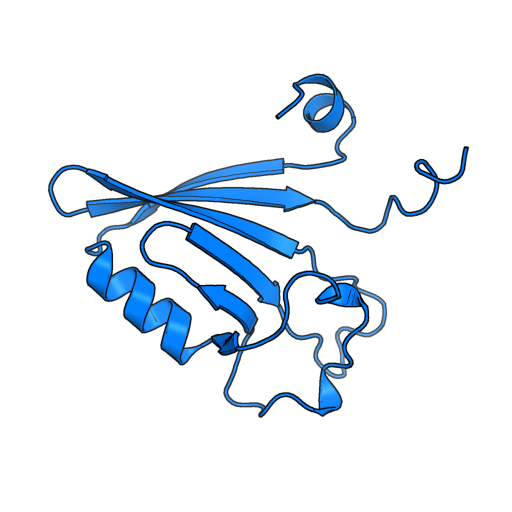1 103 ? 3.383 -1.833 -21.541 1.00 51.47 103 ASP A O 1
ATOM 832 N N . PHE A 1 104 ? 2.106 -0.856 -19.994 1.00 47.75 104 PHE A N 1
ATOM 833 C CA . PHE A 1 104 ? 1.688 0.295 -20.799 1.00 47.75 104 PHE A CA 1
ATOM 834 C C . PHE A 1 104 ? 2.676 1.473 -20.777 1.00 47.75 104 PHE A C 1
ATOM 836 O O . PHE A 1 104 ? 2.301 2.623 -20.561 1.00 47.75 104 PHE A O 1
ATOM 843 N N . ARG A 1 105 ? 3.958 1.216 -21.055 1.00 45.84 105 ARG A N 1
ATOM 844 C CA . ARG A 1 105 ? 4.937 2.294 -21.307 1.00 45.84 105 ARG A CA 1
ATOM 845 C C . ARG A 1 105 ? 4.802 2.963 -22.688 1.00 45.84 105 ARG A C 1
ATOM 847 O O . ARG A 1 105 ? 5.525 3.914 -22.952 1.00 45.84 105 ARG A O 1
ATOM 854 N N . PHE A 1 106 ? 3.886 2.518 -23.552 1.00 43.81 106 PHE A N 1
ATOM 855 C CA . PHE A 1 106 ? 3.816 2.968 -24.953 1.00 43.81 106 PHE A CA 1
ATOM 856 C C . PHE A 1 106 ? 2.811 4.094 -25.265 1.00 43.81 106 PHE A C 1
ATOM 858 O O . PHE A 1 106 ? 2.746 4.507 -26.415 1.00 43.81 106 PHE A O 1
ATOM 865 N N . LEU A 1 107 ? 2.043 4.619 -24.298 1.00 42.16 107 LEU A N 1
ATOM 866 C CA . LEU A 1 107 ? 0.990 5.618 -24.589 1.00 42.16 107 LEU A CA 1
ATOM 867 C C . LEU A 1 107 ? 1.190 7.013 -23.974 1.00 42.16 107 LEU A C 1
ATOM 869 O O . LEU A 1 107 ? 0.348 7.877 -24.182 1.00 42.16 107 LEU A O 1
ATOM 873 N N . THR A 1 108 ? 2.286 7.277 -23.258 1.00 38.25 108 THR A N 1
ATOM 874 C CA . THR A 1 108 ? 2.571 8.619 -22.696 1.00 38.25 108 THR A CA 1
ATOM 875 C C . THR A 1 108 ? 3.770 9.306 -23.352 1.00 38.25 108 THR A C 1
ATOM 877 O O . THR A 1 108 ? 4.403 10.161 -22.742 1.00 38.25 108 THR A O 1
ATOM 880 N N . GLY A 1 109 ? 4.117 8.897 -24.572 1.00 39.03 109 GLY A N 1
ATOM 881 C CA . GLY A 1 109 ? 5.124 9.547 -25.406 1.00 39.03 109 GLY A CA 1
ATOM 882 C C . GLY A 1 109 ? 4.491 10.152 -26.653 1.00 39.03 109 GLY A C 1
ATOM 883 O O . GLY A 1 109 ? 4.803 9.691 -27.744 1.00 39.03 109 GLY A O 1
ATOM 884 N N . LEU A 1 110 ? 3.582 11.112 -26.473 1.00 34.09 110 LEU A N 1
ATOM 885 C CA . LEU A 1 110 ? 3.109 12.077 -27.473 1.00 34.09 110 LEU A CA 1
ATOM 886 C C . LEU A 1 110 ? 2.703 13.361 -26.744 1.00 34.09 110 LEU A C 1
ATOM 888 O O . LEU A 1 110 ? 2.010 13.234 -25.707 1.00 34.09 110 LEU A O 1
#

Sequence (110 aa):
MNSFLKSIGLYSSLTIDLNIGSAELIQRLWKVTYKTNTTFISLEKDSSIPTRFEYRGMIDANTFTIKRRARLFDMNRNNPVFHGTISDKNGLSSVSVEFSRQDFRFLTGL

Nearest PDB structures (foldseek):
  3uid-assembly1_A  TM=5.689E-01  e=8.674E-03  Mycolicibacterium smegmatis MC2 155
  3q64-assembly1_A-2  TM=5.054E-01  e=5.496E-02  Mesorhizobium loti
  2ldk-assembly1_A  TM=4.852E-01  e=9.564E-02  Paenarthrobacter aurescens TC1
  3put-assembly1_A  TM=3.899E-01  e=2.793E-02  Rhizobium etli CFN 42
  6v8j-assembly2_B  TM=4.029E-01  e=4.570E-02  Arachis hypogaea

pLDDT: mean 80.96, std 14.79, range [34.09, 96.19]

Radius of gyration: 15.06 Å; Cα contacts (8 Å, |Δi|>4): 185; chains: 1; bounding box: 36×28×42 Å